Protein AF-A0A3G4YJN7-F1 (afdb_monomer_lite)

Radius of gyration: 19.6 Å; chains: 1; bounding box: 31×45×45 Å

Organism: Borrelia bissettiae (NCBI:txid64897)

pLDDT: mean 89.36, std 13.99, range [43.78, 98.12]

Secondary structure (DSSP, 8-state):
--HHHHHT--GGG-----------PPPEEESTTS-EEE-TTHHHHHHHHHHHHHHHHHHHHTT---

Structure (mmCIF, N/CA/C/O backbone):
data_AF-A0A3G4YJN7-F1
#
_entry.id   AF-A0A3G4YJN7-F1
#
loop_
_atom_site.group_PDB
_atom_site.id
_atom_site.type_symbol
_atom_site.label_atom_id
_atom_site.label_alt_id
_atom_site.label_comp_id
_atom_site.label_asym_id
_atom_site.label_entity_id
_atom_site.label_seq_id
_atom_site.pdbx_PDB_ins_code
_atom_site.Cartn_x
_atom_site.Cartn_y
_atom_site.Cartn_z
_atom_site.occupancy
_atom_site.B_iso_or_equiv
_atom_site.auth_seq_id
_atom_site.auth_comp_id
_atom_site.auth_asym_id
_atom_site.auth_atom_id
_atom_site.pdbx_PDB_model_num
ATOM 1 N N . ASN A 1 1 ? 5.713 -4.656 23.427 1.00 60.94 1 ASN A N 1
ATOM 2 C CA . ASN A 1 1 ? 5.387 -3.832 22.248 1.00 60.94 1 ASN A CA 1
ATOM 3 C C . ASN A 1 1 ? 4.061 -4.243 21.650 1.00 60.94 1 ASN A C 1
ATOM 5 O O . ASN A 1 1 ? 4.016 -4.966 20.661 1.00 60.94 1 ASN A O 1
ATOM 9 N N . THR A 1 2 ? 2.985 -3.785 22.284 1.00 87.56 2 THR A N 1
ATOM 10 C CA . THR A 1 2 ? 1.635 -3.761 21.707 1.00 87.56 2 THR A CA 1
ATOM 11 C C . THR A 1 2 ? 1.465 -2.508 20.837 1.00 87.56 2 THR A C 1
ATOM 13 O O . THR A 1 2 ? 2.235 -1.555 20.956 1.00 87.56 2 THR A O 1
ATOM 16 N N . ILE A 1 3 ? 0.453 -2.475 19.965 1.00 90.25 3 ILE A N 1
ATOM 17 C CA . ILE A 1 3 ? 0.148 -1.278 19.161 1.00 90.25 3 ILE A CA 1
ATOM 18 C C . ILE A 1 3 ? -0.205 -0.063 20.037 1.00 90.25 3 ILE A C 1
ATOM 20 O O . ILE A 1 3 ? 0.131 1.064 19.690 1.00 90.25 3 ILE A O 1
ATOM 24 N N . LEU A 1 4 ? -0.813 -0.287 21.208 1.00 93.81 4 LEU A N 1
ATOM 25 C CA . LEU A 1 4 ? -1.158 0.776 22.157 1.00 93.81 4 LEU A CA 1
ATOM 26 C C . LEU A 1 4 ? 0.088 1.403 22.789 1.00 93.81 4 LEU A C 1
ATOM 28 O O . LEU A 1 4 ? 0.177 2.624 22.871 1.00 93.81 4 LEU A O 1
ATOM 32 N N . GLU A 1 5 ? 1.082 0.583 23.147 1.00 94.75 5 GLU A N 1
ATOM 33 C CA . GLU A 1 5 ? 2.384 1.067 23.625 1.00 94.75 5 GLU A CA 1
ATOM 34 C C . GLU A 1 5 ? 3.094 1.909 22.556 1.00 94.75 5 GLU A C 1
ATOM 36 O O . GLU A 1 5 ? 3.651 2.956 22.870 1.00 94.75 5 GLU A O 1
ATOM 41 N N . GLN A 1 6 ? 3.043 1.488 21.286 1.00 93.38 6 GLN A N 1
ATOM 42 C CA . GLN A 1 6 ? 3.640 2.234 20.169 1.00 93.38 6 GLN A CA 1
ATOM 43 C C . GLN A 1 6 ? 2.939 3.572 19.899 1.00 93.38 6 GLN A C 1
ATOM 45 O O . GLN A 1 6 ? 3.591 4.525 19.478 1.00 93.38 6 GLN A O 1
ATOM 50 N N . LEU A 1 7 ? 1.626 3.640 20.128 1.00 93.25 7 LEU A N 1
ATOM 51 C CA . LEU A 1 7 ? 0.822 4.852 19.964 1.00 93.25 7 LEU A CA 1
ATOM 52 C C . LEU A 1 7 ? 0.814 5.748 21.215 1.00 93.25 7 LEU A C 1
ATOM 54 O O . LEU A 1 7 ? 0.313 6.866 21.143 1.00 93.25 7 LEU A O 1
ATOM 58 N N . GLY A 1 8 ? 1.345 5.278 22.349 1.00 95.12 8 GLY A N 1
ATOM 59 C CA . GLY A 1 8 ? 1.299 6.000 23.623 1.00 95.12 8 GLY A CA 1
ATOM 60 C C . GLY A 1 8 ? -0.117 6.151 24.192 1.00 95.12 8 GLY A C 1
ATOM 61 O O . GLY A 1 8 ? -0.396 7.132 24.875 1.00 95.12 8 GLY A O 1
ATOM 62 N N . ILE A 1 9 ? -1.017 5.210 23.885 1.00 95.50 9 ILE A N 1
ATOM 63 C CA . ILE A 1 9 ? -2.424 5.237 24.308 1.00 95.50 9 ILE A CA 1
ATOM 64 C C . ILE A 1 9 ? -2.607 4.301 25.505 1.00 95.50 9 ILE A C 1
ATOM 66 O O . ILE A 1 9 ? -2.252 3.122 25.441 1.00 95.50 9 ILE A O 1
ATOM 70 N N . GLU A 1 10 ? -3.196 4.801 26.592 1.00 96.12 10 GLU A N 1
ATOM 71 C CA . GLU A 1 10 ? -3.613 3.944 27.702 1.00 96.12 10 GLU A CA 1
ATOM 72 C C . GLU A 1 10 ? -4.821 3.092 27.296 1.00 96.12 10 GLU A C 1
ATOM 74 O O . GLU A 1 10 ? -5.716 3.544 26.586 1.00 96.12 10 GLU A O 1
ATOM 79 N N . HIS A 1 11 ? -4.907 1.858 27.799 1.00 93.25 11 HIS A N 1
ATOM 80 C CA . HIS A 1 11 ? -5.997 0.946 27.432 1.00 93.25 11 HIS A CA 1
ATOM 81 C C . HIS A 1 11 ? -7.394 1.526 27.731 1.00 93.25 11 HIS A C 1
ATOM 83 O O . HIS A 1 11 ? -8.343 1.249 27.001 1.00 93.25 11 HIS A O 1
ATOM 89 N N . LYS A 1 12 ? -7.537 2.345 28.781 1.00 96.12 12 LYS A N 1
ATOM 90 C CA . LYS A 1 12 ? -8.816 2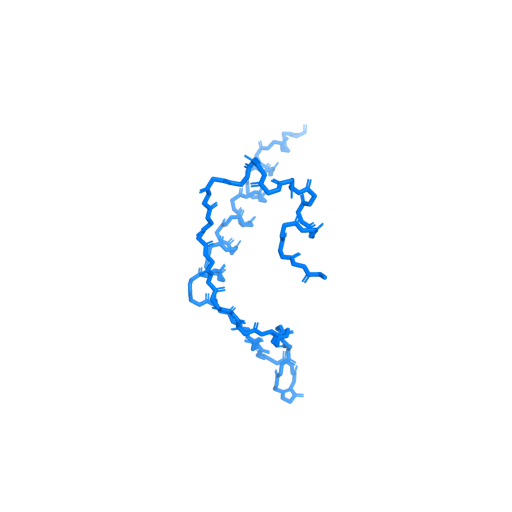.987 29.133 1.00 96.12 12 LYS A CA 1
ATOM 91 C C . LYS A 1 12 ? -9.309 3.977 28.063 1.00 96.12 12 LYS A C 1
ATOM 93 O O . LYS A 1 12 ? -10.507 4.214 27.975 1.00 96.12 12 LYS A O 1
ATOM 98 N N . ASP A 1 13 ? -8.387 4.523 27.269 1.00 95.56 13 ASP A N 1
ATOM 99 C CA . ASP A 1 13 ? -8.647 5.531 26.239 1.00 95.56 13 ASP A CA 1
ATOM 100 C C . ASP A 1 13 ? -8.781 4.897 24.838 1.00 95.56 13 ASP A C 1
ATOM 102 O O . ASP A 1 13 ? -9.080 5.581 23.857 1.00 95.56 13 ASP A O 1
ATOM 106 N N . PHE A 1 14 ? -8.584 3.577 24.720 1.00 94.25 14 PHE A N 1
ATOM 107 C CA . PHE A 1 14 ? -8.753 2.849 23.467 1.00 94.25 14 PHE A CA 1
ATOM 108 C C . PHE A 1 14 ? -10.235 2.575 23.174 1.00 94.25 14 PHE A C 1
ATOM 110 O O . PHE A 1 14 ? -10.895 1.829 23.895 1.00 94.25 14 PHE A O 1
ATOM 117 N N . LEU A 1 15 ? -10.742 3.142 22.075 1.00 95.06 15 LEU A N 1
ATOM 118 C CA . LEU A 1 15 ? -12.131 2.954 21.640 1.00 95.06 15 LEU A CA 1
ATOM 119 C C . LEU A 1 15 ? -12.275 1.826 20.609 1.00 95.06 15 LEU A C 1
ATOM 121 O O . LEU A 1 15 ? -13.068 0.907 20.792 1.00 95.06 15 LEU A O 1
ATOM 125 N N . SER A 1 16 ? -11.540 1.911 19.498 1.00 94.31 16 SER A N 1
ATOM 126 C CA . SER A 1 16 ? -11.544 0.916 18.418 1.00 94.31 16 SER A CA 1
ATOM 127 C C . SER A 1 16 ? -10.350 1.127 17.482 1.00 94.31 16 SER A C 1
ATOM 129 O O . SER A 1 16 ? -9.704 2.177 17.517 1.00 94.31 16 SER A O 1
ATOM 131 N N . CYS A 1 17 ? -10.063 0.143 16.630 1.00 92.56 17 CYS A N 1
ATOM 132 C CA . CYS A 1 17 ? -9.096 0.274 15.544 1.00 92.56 17 CYS A CA 1
ATOM 133 C C . CYS A 1 17 ? -9.580 -0.450 14.287 1.00 92.56 17 CYS A C 1
ATOM 135 O O . CYS A 1 17 ? -10.168 -1.528 14.381 1.00 92.56 17 CYS A O 1
ATOM 137 N N . ASP A 1 18 ? -9.252 0.115 13.128 1.00 94.75 18 ASP A N 1
ATOM 138 C CA . ASP A 1 18 ? -9.315 -0.575 11.842 1.00 94.75 18 ASP A CA 1
ATOM 139 C 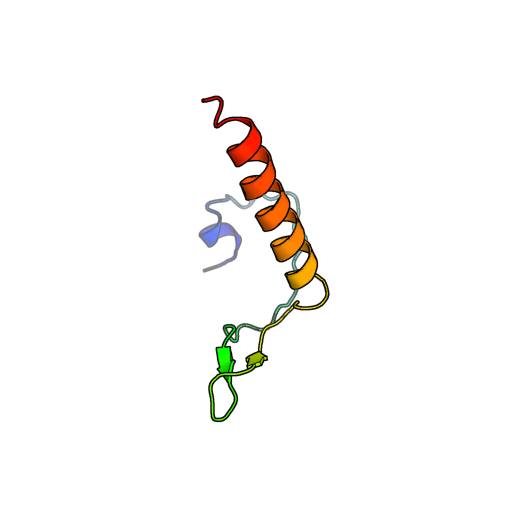C . ASP A 1 18 ? -7.883 -0.853 11.377 1.00 94.75 18 ASP A C 1
ATOM 141 O O . ASP A 1 18 ? -7.078 0.067 11.202 1.00 94.75 18 ASP A O 1
ATOM 145 N N . LEU A 1 19 ? -7.540 -2.135 11.272 1.00 92.31 19 LEU A N 1
ATOM 146 C CA . LEU A 1 19 ? -6.190 -2.596 10.979 1.00 92.31 19 LEU A CA 1
ATOM 147 C C . LEU A 1 19 ? -6.211 -3.441 9.714 1.00 92.31 19 LEU A C 1
ATOM 149 O O . LEU A 1 19 ? -6.962 -4.408 9.604 1.00 92.31 19 LEU A O 1
ATOM 153 N N . ILE A 1 20 ? -5.308 -3.117 8.794 1.00 93.94 20 ILE A N 1
ATOM 154 C CA . ILE A 1 20 ? -5.074 -3.910 7.591 1.00 93.94 20 ILE A CA 1
ATOM 155 C C . ILE A 1 20 ? -3.756 -4.668 7.715 1.00 93.94 20 ILE A C 1
ATOM 157 O O . ILE A 1 20 ? -2.736 -4.117 8.137 1.00 93.94 20 ILE A O 1
ATOM 161 N N . PHE A 1 21 ? -3.750 -5.928 7.287 1.00 93.06 21 PHE A N 1
ATOM 162 C CA . PHE A 1 21 ? -2.494 -6.617 7.022 1.00 93.06 21 PHE A CA 1
ATOM 163 C C . PHE A 1 21 ? -1.865 -6.041 5.755 1.00 93.06 21 PHE A C 1
ATOM 165 O O . PHE A 1 21 ? -2.535 -5.804 4.751 1.00 93.06 21 PHE A O 1
ATOM 172 N N . THR A 1 22 ? -0.560 -5.799 5.796 1.00 92.88 22 THR A N 1
ATOM 173 C CA . THR A 1 22 ? 0.190 -5.287 4.651 1.00 92.88 22 THR A CA 1
ATOM 174 C C . THR A 1 22 ? 1.542 -5.972 4.582 1.00 92.88 22 THR A C 1
ATOM 176 O O . THR A 1 22 ? 2.136 -6.295 5.610 1.00 92.88 22 THR A O 1
ATOM 179 N N . GLU A 1 23 ? 2.043 -6.180 3.369 1.00 91.88 23 GLU A N 1
ATOM 180 C CA . GLU A 1 23 ? 3.368 -6.748 3.159 1.00 91.88 23 GLU A CA 1
ATOM 181 C C . GLU A 1 23 ? 4.451 -5.857 3.780 1.00 91.88 23 GLU A C 1
ATOM 183 O O . GLU A 1 23 ? 4.460 -4.639 3.583 1.00 91.88 23 GLU A O 1
ATOM 188 N N . SER A 1 24 ? 5.358 -6.449 4.557 1.00 93.69 24 SER A N 1
ATOM 189 C CA . SER A 1 24 ? 6.439 -5.724 5.236 1.00 93.69 24 SER A CA 1
ATOM 190 C C . SER A 1 24 ? 7.624 -5.423 4.320 1.00 93.69 24 SER A C 1
ATOM 192 O O . SER A 1 24 ? 8.479 -4.613 4.680 1.00 93.69 24 SER A O 1
ATOM 194 N N . GLN A 1 25 ? 7.680 -6.050 3.140 1.00 94.94 25 GLN A N 1
ATOM 195 C CA . GLN A 1 25 ? 8.762 -5.839 2.192 1.00 94.94 25 GLN A CA 1
ATOM 196 C C . GLN A 1 25 ? 8.751 -4.384 1.681 1.00 94.94 25 GLN A C 1
ATOM 198 O O . GLN A 1 25 ? 7.721 -3.909 1.191 1.00 94.94 25 GLN A O 1
ATOM 203 N N . PRO A 1 26 ? 9.882 -3.661 1.774 1.00 94.50 26 PRO A N 1
ATOM 204 C CA . PRO A 1 26 ? 10.008 -2.333 1.188 1.00 94.50 26 PRO A CA 1
ATOM 205 C C . PRO A 1 26 ? 9.942 -2.374 -0.340 1.00 94.50 26 PRO A C 1
ATOM 207 O O . PRO A 1 26 ? 10.360 -3.353 -0.961 1.00 94.50 26 PRO A O 1
ATOM 210 N N . SER A 1 27 ? 9.490 -1.272 -0.935 1.00 96.06 27 SER A N 1
ATOM 211 C CA . SER A 1 27 ? 9.540 -1.056 -2.382 1.00 96.06 27 SER A CA 1
ATOM 212 C C . SER A 1 27 ? 10.985 -1.045 -2.892 1.00 96.06 27 SER A C 1
ATOM 214 O O . SER A 1 27 ? 11.894 -0.597 -2.189 1.00 96.06 27 SER A O 1
ATOM 216 N N . LYS A 1 28 ? 11.203 -1.529 -4.119 1.00 97.56 28 LYS A N 1
ATOM 217 C CA . LYS A 1 28 ? 12.532 -1.665 -4.731 1.00 97.56 28 LYS A CA 1
ATOM 218 C C . LYS A 1 28 ? 12.515 -1.290 -6.207 1.00 97.56 28 LYS A C 1
ATOM 220 O O . LYS A 1 28 ? 11.548 -1.576 -6.909 1.00 97.56 28 LYS A O 1
ATOM 225 N N . ILE A 1 29 ? 13.621 -0.714 -6.668 1.00 98.12 29 ILE A N 1
ATOM 226 C CA . ILE A 1 29 ? 13.934 -0.619 -8.094 1.00 98.12 29 ILE A CA 1
ATOM 227 C C . ILE A 1 29 ? 14.567 -1.943 -8.525 1.00 98.12 29 ILE A C 1
ATOM 229 O O . ILE A 1 29 ? 15.458 -2.451 -7.842 1.00 98.12 29 ILE A O 1
ATOM 233 N N . ILE A 1 30 ? 14.055 -2.526 -9.604 1.00 97.81 30 ILE A N 1
ATOM 234 C CA . ILE A 1 30 ? 14.460 -3.828 -10.140 1.00 97.81 30 ILE A CA 1
ATOM 235 C C . ILE A 1 30 ? 14.588 -3.751 -11.670 1.00 97.81 30 ILE A C 1
ATOM 237 O O . ILE A 1 30 ? 14.257 -2.732 -12.273 1.00 97.81 30 ILE A O 1
ATOM 241 N N . GLY A 1 31 ? 15.021 -4.852 -12.289 1.00 97.94 31 GLY A N 1
ATOM 242 C CA . GLY A 1 31 ? 15.380 -4.901 -13.710 1.00 97.94 31 GLY A CA 1
ATOM 243 C C . GLY A 1 31 ? 16.886 -4.731 -13.898 1.00 97.94 31 GLY A C 1
ATOM 244 O O . GLY A 1 31 ? 17.571 -4.251 -12.993 1.00 97.94 31 GLY A O 1
ATOM 245 N N . THR A 1 32 ? 17.416 -5.189 -15.032 1.00 97.12 32 THR A N 1
ATOM 246 C CA . THR A 1 32 ? 18.867 -5.156 -15.295 1.00 97.12 32 THR A CA 1
ATOM 247 C C . THR A 1 32 ? 19.385 -3.720 -15.367 1.00 97.12 32 THR A C 1
ATOM 249 O O . THR A 1 32 ? 20.500 -3.451 -14.931 1.00 97.12 32 THR A O 1
ATOM 252 N N . GLU A 1 33 ? 18.544 -2.796 -15.825 1.00 97.94 33 GLU A N 1
ATOM 253 C CA . GLU A 1 33 ? 18.853 -1.374 -15.974 1.00 97.94 33 GLU A CA 1
ATOM 254 C C . GLU A 1 33 ? 18.199 -0.519 -14.873 1.00 97.94 33 GLU A C 1
ATOM 256 O O . GLU A 1 33 ? 18.268 0.709 -14.900 1.00 97.94 33 GLU A O 1
ATOM 261 N N . GLY A 1 34 ? 17.541 -1.150 -13.893 1.00 97.81 34 GLY A N 1
ATOM 262 C CA . GLY A 1 34 ? 16.757 -0.447 -12.877 1.00 97.81 34 GLY A CA 1
ATOM 263 C C . GLY A 1 34 ? 15.493 0.211 -13.439 1.00 97.81 34 GLY A C 1
ATOM 264 O O . GLY A 1 34 ? 15.066 1.262 -12.964 1.00 97.81 34 GLY A O 1
ATOM 265 N N . GLU A 1 35 ? 14.902 -0.387 -14.469 1.00 97.88 35 GLU A N 1
ATOM 266 C CA . GLU A 1 35 ? 13.802 0.180 -15.243 1.00 97.88 35 GLU A CA 1
ATOM 267 C C . GLU A 1 35 ? 12.410 -0.029 -14.615 1.00 97.88 35 GLU A C 1
ATOM 269 O O . GLU A 1 35 ? 11.437 0.593 -15.048 1.00 97.88 35 GLU A O 1
ATOM 274 N N . PHE A 1 36 ? 12.294 -0.867 -13.578 1.00 97.81 36 PHE A N 1
ATOM 275 C CA . PHE A 1 36 ? 11.013 -1.191 -12.948 1.00 97.81 36 PHE A CA 1
ATOM 276 C C . PHE A 1 36 ? 10.965 -0.824 -11.466 1.00 97.81 36 PHE A C 1
ATOM 278 O O . PHE A 1 36 ? 11.913 -1.032 -10.712 1.00 97.81 36 PHE A O 1
ATOM 285 N N . LEU A 1 37 ? 9.793 -0.368 -11.019 1.00 96.69 37 LEU A N 1
ATOM 286 C CA . LEU A 1 37 ? 9.468 -0.202 -9.605 1.00 96.69 37 LEU A CA 1
ATOM 287 C C . LEU A 1 37 ? 8.589 -1.366 -9.137 1.00 96.69 37 LEU A C 1
ATOM 289 O O . LEU A 1 37 ? 7.418 -1.455 -9.505 1.00 96.69 37 LEU A O 1
ATOM 293 N N . ALA A 1 38 ? 9.130 -2.217 -8.269 1.00 96.06 38 ALA A N 1
ATOM 294 C CA . ALA A 1 38 ? 8.357 -3.205 -7.528 1.00 96.06 38 ALA A CA 1
ATOM 295 C C . ALA A 1 38 ? 7.897 -2.599 -6.199 1.00 96.06 38 ALA A C 1
ATOM 297 O O . ALA A 1 38 ? 8.708 -2.253 -5.337 1.00 96.06 38 ALA A O 1
ATOM 298 N N . SER A 1 39 ? 6.586 -2.442 -6.028 1.00 95.50 39 SER A N 1
ATOM 299 C CA . SER A 1 39 ? 6.009 -1.851 -4.823 1.00 95.50 39 SER A CA 1
ATOM 300 C C . SER A 1 39 ? 4.603 -2.374 -4.564 1.00 95.50 39 SER A C 1
ATOM 302 O O . SER A 1 39 ? 3.824 -2.588 -5.492 1.00 95.50 39 SER A O 1
ATOM 304 N N . LYS A 1 40 ? 4.240 -2.478 -3.284 1.00 93.31 40 LYS A N 1
ATOM 305 C CA . LYS A 1 40 ? 2.849 -2.681 -2.871 1.00 93.31 40 LYS A CA 1
ATOM 306 C C . LYS A 1 40 ? 1.994 -1.451 -3.180 1.00 93.31 40 LYS A C 1
ATOM 308 O O . LYS A 1 40 ? 2.488 -0.320 -3.151 1.00 93.31 40 LYS A O 1
ATOM 313 N N . ASN A 1 41 ? 0.698 -1.680 -3.389 1.00 92.56 41 ASN A N 1
ATOM 314 C CA . ASN A 1 41 ? -0.333 -0.650 -3.562 1.00 92.56 41 ASN A CA 1
ATOM 315 C C . ASN A 1 41 ? -0.097 0.318 -4.740 1.00 92.56 41 ASN A C 1
ATOM 317 O O . ASN A 1 41 ? -0.521 1.469 -4.654 1.00 92.56 41 ASN A O 1
ATOM 321 N N . LEU A 1 42 ? 0.600 -0.103 -5.807 1.00 95.75 42 LEU A N 1
ATOM 322 C CA . LEU A 1 42 ? 0.785 0.735 -7.001 1.00 95.75 42 LEU A CA 1
ATOM 323 C C . LEU A 1 42 ? -0.564 1.139 -7.596 1.00 95.75 42 LEU A C 1
ATOM 325 O O . LEU A 1 42 ? -0.815 2.330 -7.753 1.00 95.75 42 LEU A O 1
ATOM 329 N N . ASP A 1 43 ? -1.446 0.171 -7.832 1.00 94.62 43 ASP A N 1
ATOM 330 C CA . ASP A 1 43 ? -2.840 0.448 -8.158 1.00 94.62 43 ASP A CA 1
ATOM 331 C C . ASP A 1 43 ? -3.604 0.856 -6.875 1.00 94.62 43 ASP A C 1
ATOM 333 O O . ASP A 1 43 ? -3.708 0.070 -5.934 1.00 94.62 43 ASP A O 1
ATOM 337 N N . ASN A 1 44 ? -4.082 2.091 -6.704 1.00 95.56 44 ASN A N 1
ATOM 338 C CA . ASN A 1 44 ? -3.885 3.273 -7.555 1.00 95.56 44 ASN A CA 1
ATOM 339 C C . ASN A 1 44 ? -3.059 4.372 -6.860 1.00 95.56 44 ASN A C 1
ATOM 341 O O . ASN A 1 44 ? -3.159 5.555 -7.197 1.00 95.56 44 ASN A O 1
ATOM 345 N N . LYS A 1 45 ? -2.254 4.031 -5.840 1.00 96.00 45 LYS A N 1
ATOM 346 C CA . LYS A 1 45 ? -1.486 5.058 -5.115 1.00 96.00 45 LYS A CA 1
ATOM 347 C C . LYS A 1 45 ? -0.441 5.734 -5.996 1.00 96.00 45 LYS A C 1
ATOM 349 O O . LYS A 1 45 ? -0.123 6.892 -5.733 1.00 96.00 45 LYS A O 1
ATOM 354 N N . SER A 1 46 ? 0.063 5.065 -7.034 1.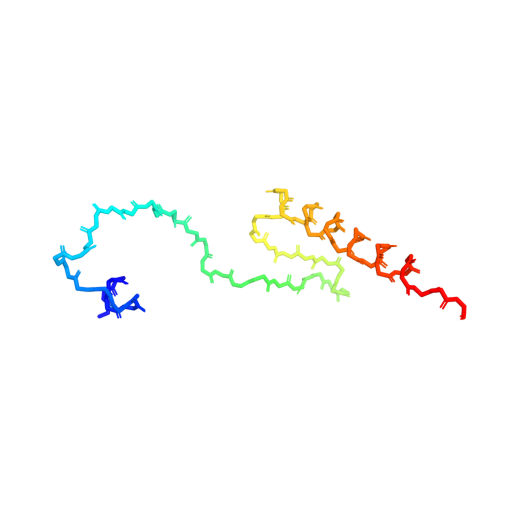00 96.56 46 SER A N 1
ATOM 355 C CA . SER A 1 46 ? 0.975 5.688 -7.999 1.00 96.56 46 SER A CA 1
ATOM 356 C C . SER A 1 46 ? 0.286 6.825 -8.761 1.00 96.56 46 SER A C 1
ATOM 358 O O . SER A 1 46 ? 0.827 7.928 -8.830 1.00 96.56 46 SER A O 1
ATOM 360 N N . GLY A 1 47 ? -0.941 6.598 -9.240 1.00 97.44 47 GLY A N 1
ATOM 361 C CA . GLY A 1 47 ? -1.764 7.609 -9.901 1.00 97.44 47 GLY A CA 1
ATOM 362 C C . GLY A 1 47 ? -2.110 8.768 -8.969 1.00 97.44 47 GLY A C 1
ATOM 363 O O . GLY A 1 47 ? -1.905 9.928 -9.328 1.00 97.44 47 GLY A O 1
ATOM 364 N N . CYS A 1 48 ? -2.544 8.470 -7.739 1.00 98.12 48 CYS A N 1
ATOM 365 C CA . CYS A 1 48 ? -2.808 9.498 -6.728 1.00 98.12 48 CYS A CA 1
ATOM 366 C C . CYS A 1 48 ? -1.573 10.368 -6.461 1.00 98.12 48 CYS A C 1
ATOM 368 O O . CYS A 1 48 ? -1.681 11.592 -6.401 1.00 98.12 48 CYS A O 1
ATOM 370 N N . HIS A 1 49 ? -0.397 9.748 -6.320 1.00 96.62 49 HIS A N 1
ATOM 371 C CA . HIS A 1 49 ? 0.850 10.472 -6.101 1.00 96.62 49 HIS A CA 1
ATOM 372 C C . HIS A 1 49 ? 1.189 11.380 -7.287 1.00 96.62 49 HIS A C 1
ATOM 374 O O . HIS A 1 49 ? 1.458 12.561 -7.081 1.00 96.62 49 HIS A O 1
ATOM 380 N N . ALA A 1 50 ? 1.126 10.858 -8.516 1.00 96.75 50 ALA A N 1
ATOM 381 C CA . ALA A 1 50 ? 1.411 11.632 -9.721 1.00 96.75 50 ALA A CA 1
ATOM 382 C C . ALA A 1 50 ? 0.493 12.859 -9.837 1.00 96.75 50 ALA A C 1
ATOM 384 O O . ALA A 1 50 ? 0.983 13.975 -9.992 1.00 96.75 50 ALA A O 1
ATOM 385 N N . ILE A 1 51 ? -0.821 12.674 -9.669 1.00 97.06 51 ILE A N 1
ATOM 386 C CA . ILE A 1 51 ? -1.810 13.757 -9.761 1.00 97.06 51 ILE A CA 1
ATOM 387 C C . ILE A 1 51 ? -1.560 14.825 -8.694 1.00 97.06 51 ILE A C 1
ATOM 389 O O . ILE A 1 51 ? -1.489 16.010 -9.019 1.00 97.06 51 ILE A O 1
ATOM 393 N N . MET A 1 52 ? -1.401 14.425 -7.429 1.00 95.62 52 MET A N 1
ATOM 394 C CA . MET A 1 52 ? -1.175 15.376 -6.338 1.00 95.62 52 MET A CA 1
ATOM 395 C C . MET A 1 52 ? 0.134 16.141 -6.524 1.00 95.62 52 MET A C 1
ATOM 397 O O . MET A 1 52 ? 0.173 17.353 -6.317 1.00 95.62 52 MET A O 1
ATOM 401 N N . ASN A 1 53 ? 1.191 15.456 -6.960 1.00 94.62 53 ASN A N 1
ATOM 402 C CA . ASN A 1 53 ? 2.478 16.088 -7.194 1.00 94.62 53 ASN A CA 1
ATOM 403 C C . ASN A 1 53 ? 2.401 17.105 -8.343 1.00 94.62 53 ASN A C 1
ATOM 405 O O . ASN A 1 53 ? 2.849 18.242 -8.189 1.00 94.62 53 ASN A O 1
ATOM 409 N N . SER A 1 54 ? 1.764 16.740 -9.460 1.00 93.62 54 SER A N 1
ATOM 410 C CA . SER A 1 54 ? 1.503 17.661 -10.569 1.00 93.62 54 SER A CA 1
ATOM 411 C C . SER A 1 54 ? 0.655 18.856 -10.135 1.00 93.62 54 SER A C 1
ATOM 413 O O . SER A 1 54 ? 0.977 19.990 -10.487 1.00 93.62 54 SER A O 1
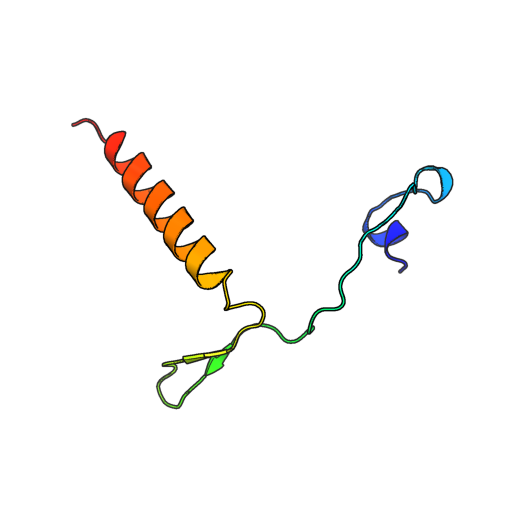ATOM 415 N N . TYR A 1 55 ? -0.396 18.637 -9.342 1.00 91.88 55 TYR A N 1
ATOM 416 C CA . TYR A 1 55 ? -1.251 19.710 -8.836 1.00 91.88 55 TYR A CA 1
ATOM 417 C C . TYR A 1 55 ? -0.482 20.705 -7.959 1.00 91.88 55 TYR A C 1
ATOM 419 O O . TYR A 1 55 ? -0.581 21.911 -8.180 1.00 91.88 55 TYR A O 1
ATOM 427 N N . VAL A 1 56 ? 0.312 20.221 -6.998 1.00 92.06 56 VAL A N 1
ATOM 428 C CA . VAL A 1 56 ? 1.119 21.078 -6.113 1.00 92.06 56 VAL A CA 1
ATOM 429 C C . VAL A 1 56 ? 2.111 21.917 -6.920 1.00 92.06 56 VAL A C 1
ATOM 431 O O . VAL A 1 56 ? 2.198 23.127 -6.716 1.00 92.06 56 VAL A O 1
ATOM 434 N N . HIS A 1 57 ? 2.817 21.313 -7.876 1.00 87.88 57 HIS A N 1
ATOM 435 C CA . HIS A 1 57 ? 3.850 22.019 -8.636 1.00 87.88 57 HIS A CA 1
ATOM 436 C C . HIS A 1 57 ? 3.266 23.011 -9.650 1.00 87.88 57 HIS A C 1
ATOM 438 O O . HIS A 1 57 ? 3.765 24.125 -9.774 1.00 87.88 57 HIS A O 1
ATOM 444 N N . THR A 1 58 ? 2.148 22.677 -10.296 1.00 85.0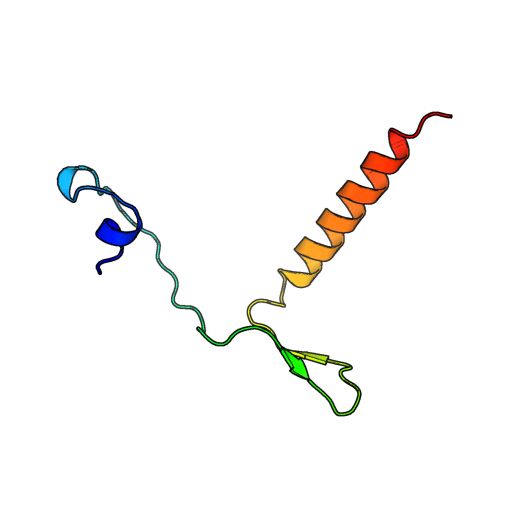6 58 THR A N 1
ATOM 445 C CA . THR A 1 58 ? 1.459 23.606 -11.212 1.00 85.06 58 THR A CA 1
ATOM 446 C C . THR A 1 58 ? 0.707 24.723 -10.484 1.00 85.06 58 THR A C 1
ATOM 448 O O . THR A 1 58 ? 0.604 25.831 -11.007 1.00 85.06 58 THR A O 1
ATOM 451 N N . SER A 1 59 ? 0.195 24.476 -9.275 1.00 72.38 59 SER A N 1
ATOM 452 C CA . SER A 1 59 ? -0.469 25.506 -8.462 1.00 72.38 59 SER A CA 1
ATOM 453 C C . SER A 1 59 ? 0.533 26.465 -7.817 1.00 72.38 59 SER A C 1
ATOM 455 O O . SER A 1 59 ? 0.244 27.654 -7.705 1.00 72.38 59 SER A O 1
ATOM 457 N N . ASN A 1 60 ? 1.727 25.987 -7.455 1.00 59.88 60 ASN A N 1
ATOM 458 C CA . ASN A 1 60 ? 2.794 26.840 -6.929 1.00 59.88 60 ASN A CA 1
ATOM 459 C C . ASN A 1 60 ? 3.429 27.731 -8.004 1.00 59.88 60 ASN A C 1
ATOM 461 O O . ASN A 1 60 ? 3.780 28.871 -7.706 1.00 59.88 60 ASN A O 1
ATOM 465 N N . ASP A 1 61 ? 3.517 27.275 -9.256 1.00 56.84 61 ASP A N 1
ATOM 466 C CA . ASP A 1 61 ? 4.006 28.121 -10.353 1.00 56.84 61 ASP A CA 1
ATOM 467 C C . ASP A 1 61 ? 3.016 29.238 -10.734 1.00 56.84 61 ASP A C 1
ATOM 469 O O . ASP A 1 61 ? 3.439 30.282 -11.221 1.00 56.84 61 ASP A O 1
ATOM 473 N N . LYS A 1 62 ? 1.719 29.106 -10.417 1.00 54.78 62 LYS A N 1
ATOM 474 C CA . LYS A 1 62 ? 0.749 30.216 -10.536 1.00 54.78 62 LYS A CA 1
ATOM 475 C C . LYS A 1 62 ? 0.931 31.314 -9.476 1.00 54.78 62 LYS A C 1
ATOM 477 O O . LYS A 1 62 ? 0.408 32.407 -9.664 1.00 54.78 62 LYS A O 1
ATOM 482 N N . ASN A 1 63 ? 1.677 31.044 -8.399 1.00 52.16 63 ASN A N 1
ATOM 483 C CA . ASN A 1 63 ? 2.091 32.039 -7.400 1.00 52.16 63 ASN A CA 1
ATOM 484 C C . ASN A 1 63 ? 3.484 32.632 -7.679 1.00 52.16 63 ASN A C 1
ATOM 486 O O . ASN A 1 63 ? 3.928 33.507 -6.938 1.00 52.16 63 ASN A O 1
ATOM 490 N N . LYS A 1 64 ? 4.165 32.218 -8.758 1.00 51.44 64 LYS A N 1
ATOM 491 C CA . LYS A 1 64 ? 5.323 32.942 -9.301 1.00 51.44 64 LYS A CA 1
ATOM 492 C C . LYS A 1 64 ? 4.824 34.037 -10.243 1.00 51.44 64 LYS A C 1
ATOM 494 O O . LYS A 1 64 ? 4.932 33.937 -11.461 1.00 51.44 64 LYS A O 1
ATOM 499 N N . ILE A 1 65 ? 4.202 35.056 -9.660 1.00 47.44 65 ILE A N 1
ATOM 500 C CA . ILE A 1 65 ? 3.977 36.330 -10.344 1.00 47.44 65 ILE A CA 1
ATOM 501 C C . ILE A 1 65 ? 5.346 37.023 -10.465 1.00 47.44 65 ILE A C 1
ATOM 503 O O . ILE A 1 65 ? 6.143 36.940 -9.531 1.00 47.44 65 ILE A O 1
ATOM 507 N N . ALA A 1 66 ? 5.580 37.595 -11.649 1.00 43.78 66 ALA A N 1
ATOM 508 C CA . ALA A 1 66 ? 6.809 38.182 -12.196 1.00 43.78 66 ALA A CA 1
ATOM 509 C C . ALA A 1 66 ? 7.682 39.025 -11.249 1.00 43.78 66 ALA A C 1
ATOM 511 O O . ALA A 1 66 ? 7.120 39.741 -10.391 1.00 43.78 66 ALA A O 1
#

Sequence (66 aa):
NTILEQLGIEHKDFLSCDLIFTESQPSKIIGTEGEFLASKNLDNKSGCHAIMNSYVHTSNDKNKIA

Foldseek 3Di:
DDVCVVVVHDPVRDDDDDDDDDDPDAWDQDDPVSPDIDDPPVVPVVVVVVVVVVCVVVVVVVVPDD

InterPro domains:
  IPR001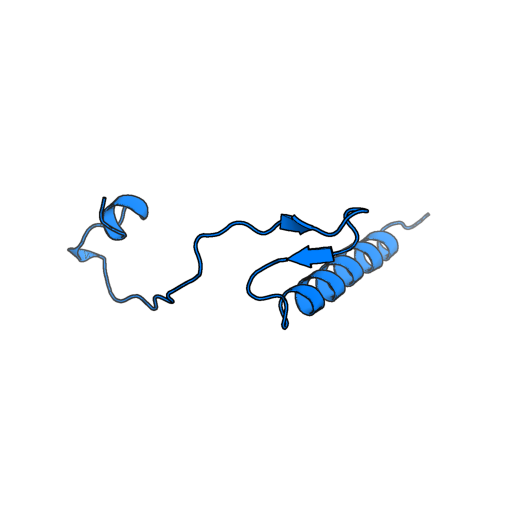948 Peptidase M18 [PF02127] (2-61)